Protein AF-A0A7K2MYJ4-F1 (afdb_monomer_lite)

Secondary structure (DSSP, 8-state):
-EEEEEE----GGG--TTHHHHHHHHHHHT-GGGHHHHHT-HHHHHHHS-----TTS-PPPHHHHHHHHHHHHHHHHHHS-EEEEEETGGGGS--

Foldseek 3Di:
DDEAEFELDPPDPVDDAPRRVLRRLVVLVVPPLCVVLLVVAVLSCVSVVSDDPPPPPDPDPPVVNVVSVVVSVVVVCVSDNYHYHYHPCVSNDPD

Structure (mmCIF, N/CA/C/O backbone):
data_AF-A0A7K2MYJ4-F1
#
_entry.id   AF-A0A7K2MYJ4-F1
#
loop_
_atom_site.group_PDB
_atom_site.id
_atom_site.type_symbol
_atom_site.label_atom_id
_atom_site.label_alt_id
_atom_site.label_comp_id
_atom_site.label_asym_id
_atom_site.label_entity_id
_atom_site.label_seq_id
_atom_site.pdbx_PDB_ins_code
_atom_site.Cartn_x
_atom_site.Cartn_y
_atom_site.Cartn_z
_atom_site.occupancy
_atom_site.B_iso_or_equiv
_atom_site.auth_seq_id
_atom_site.auth_comp_id
_atom_site.auth_asym_id
_atom_site.auth_atom_id
_atom_site.pdbx_PDB_model_num
ATOM 1 N N . THR A 1 1 ? -5.466 -4.485 13.402 1.00 88.19 1 THR A N 1
ATOM 2 C CA . THR A 1 1 ? -4.232 -4.283 12.629 1.00 88.19 1 THR A CA 1
ATOM 3 C C . THR A 1 1 ? -4.497 -4.651 11.195 1.00 88.19 1 THR A C 1
ATOM 5 O O . THR A 1 1 ? -5.054 -5.718 10.965 1.00 88.19 1 THR A O 1
ATOM 8 N N . THR A 1 2 ? -4.156 -3.769 10.267 1.00 95.56 2 THR A N 1
ATOM 9 C CA . THR A 1 2 ? -4.189 -4.007 8.823 1.00 95.56 2 THR A CA 1
ATOM 10 C C . THR A 1 2 ? -2.807 -4.473 8.391 1.00 95.56 2 THR A C 1
ATOM 12 O O . THR A 1 2 ? -1.810 -3.853 8.756 1.00 95.56 2 THR A O 1
ATOM 15 N N . VAL A 1 3 ? -2.743 -5.582 7.660 1.00 96.88 3 VAL A N 1
ATOM 16 C CA . VAL A 1 3 ? -1.493 -6.140 7.134 1.00 96.88 3 VAL A CA 1
ATOM 17 C C . VAL A 1 3 ? -1.550 -6.040 5.620 1.00 96.88 3 VAL A C 1
ATOM 19 O O . VAL A 1 3 ? -2.511 -6.518 5.021 1.00 96.88 3 VAL A O 1
ATOM 22 N N . LEU A 1 4 ? -0.547 -5.405 5.023 1.00 97.50 4 LEU A N 1
ATOM 23 C CA . LEU A 1 4 ? -0.429 -5.250 3.580 1.00 97.50 4 LEU A CA 1
ATOM 24 C C . LEU A 1 4 ? 0.878 -5.881 3.125 1.00 97.50 4 LEU A C 1
ATOM 26 O O . LEU A 1 4 ? 1.933 -5.598 3.693 1.00 97.50 4 LEU A O 1
ATOM 30 N N . THR A 1 5 ? 0.797 -6.695 2.082 1.00 97.44 5 THR A N 1
ATOM 31 C CA . THR A 1 5 ? 1.957 -7.324 1.457 1.00 97.44 5 THR A CA 1
ATOM 32 C C . THR A 1 5 ? 2.092 -6.797 0.041 1.00 97.44 5 THR A C 1
ATOM 34 O O . THR A 1 5 ? 1.096 -6.706 -0.675 1.00 97.44 5 THR A O 1
ATOM 37 N N . GLY A 1 6 ? 3.313 -6.448 -0.344 1.00 96.31 6 GLY A N 1
ATOM 38 C CA . GLY A 1 6 ? 3.662 -6.079 -1.708 1.00 96.31 6 GLY A CA 1
ATOM 39 C C . GLY A 1 6 ? 4.916 -6.821 -2.150 1.00 96.31 6 GLY A C 1
ATOM 40 O O . GLY A 1 6 ? 5.803 -7.077 -1.331 1.00 96.31 6 GLY A O 1
ATOM 41 N N . HIS A 1 7 ? 4.990 -7.151 -3.434 1.00 94.69 7 HIS A N 1
ATOM 42 C CA . HIS A 1 7 ? 6.014 -8.034 -3.981 1.00 94.69 7 HIS A CA 1
ATOM 43 C C . HIS A 1 7 ? 6.961 -7.269 -4.895 1.00 94.69 7 HIS A C 1
ATOM 45 O O . HIS A 1 7 ? 6.550 -6.612 -5.856 1.00 94.69 7 HIS A O 1
ATOM 51 N N . CYS A 1 8 ? 8.254 -7.354 -4.597 1.00 92.38 8 CYS A N 1
ATOM 52 C CA . CYS A 1 8 ? 9.292 -6.927 -5.519 1.00 92.38 8 CYS A CA 1
ATOM 53 C C . CYS A 1 8 ? 9.521 -8.071 -6.508 1.00 92.38 8 CYS A C 1
ATOM 55 O O . CYS A 1 8 ? 9.975 -9.144 -6.127 1.00 92.38 8 CYS A O 1
ATOM 57 N N . VAL A 1 9 ? 9.171 -7.858 -7.774 1.00 88.81 9 VAL A N 1
ATOM 58 C CA . VAL A 1 9 ? 9.239 -8.899 -8.806 1.00 88.81 9 VAL A CA 1
ATOM 59 C C . VAL A 1 9 ? 10.266 -8.538 -9.866 1.00 88.81 9 VAL A C 1
ATOM 61 O O . VAL A 1 9 ? 10.338 -7.392 -10.314 1.00 88.81 9 VAL A O 1
ATOM 64 N N . ASP A 1 10 ? 11.023 -9.538 -10.305 1.00 86.44 10 ASP A N 1
ATOM 65 C CA . ASP A 1 10 ? 11.838 -9.419 -11.506 1.00 86.44 10 ASP A CA 1
ATOM 66 C C . ASP A 1 10 ? 10.942 -9.528 -12.748 1.00 86.44 10 ASP A C 1
ATOM 68 O O . ASP A 1 10 ? 10.377 -10.582 -13.048 1.00 86.44 10 ASP A O 1
ATOM 72 N N . LEU A 1 11 ? 10.786 -8.411 -13.456 1.00 80.44 11 LEU A N 1
ATOM 73 C CA . LEU A 1 11 ? 10.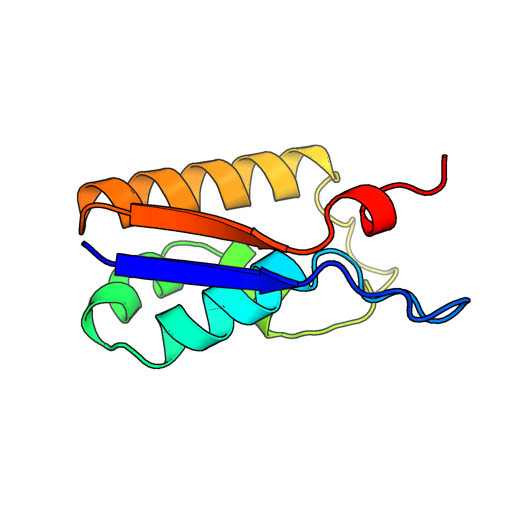063 -8.328 -14.730 1.00 80.44 11 LEU A CA 1
ATOM 74 C C . LEU A 1 11 ? 11.008 -8.047 -15.905 1.00 80.44 11 LEU A C 1
ATOM 76 O O . LEU A 1 11 ? 10.548 -7.665 -16.986 1.00 80.44 11 LEU A O 1
ATOM 80 N N . GLY A 1 12 ? 12.321 -8.206 -15.701 1.00 78.81 12 GLY A N 1
ATOM 81 C CA . GLY A 1 12 ? 13.341 -7.853 -16.681 1.00 78.81 12 GLY A CA 1
ATOM 82 C C . GLY A 1 12 ? 13.202 -6.404 -17.159 1.00 78.81 12 GLY A C 1
ATOM 83 O O . GLY A 1 12 ? 12.957 -5.487 -16.373 1.00 78.81 12 GLY A O 1
ATOM 84 N N . ASP A 1 13 ? 13.300 -6.197 -18.473 1.00 70.94 13 ASP A N 1
ATOM 85 C CA . ASP A 1 13 ? 13.349 -4.866 -19.101 1.00 70.94 13 ASP A CA 1
ATOM 86 C C . ASP A 1 13 ? 12.049 -4.043 -18.990 1.00 70.94 13 ASP A C 1
ATOM 88 O O . ASP A 1 13 ? 12.041 -2.854 -19.310 1.00 70.94 13 ASP A O 1
ATOM 92 N N . VAL A 1 14 ? 10.936 -4.650 -18.561 1.00 70.31 14 VAL A N 1
ATOM 93 C CA . VAL A 1 14 ? 9.625 -3.980 -18.465 1.00 70.31 14 VAL A CA 1
ATOM 94 C C . VAL A 1 14 ? 9.418 -3.300 -17.108 1.00 70.31 14 VAL A C 1
ATOM 96 O O . VAL A 1 14 ? 8.574 -2.414 -17.033 1.00 70.31 14 VAL A O 1
ATOM 99 N N . GLY A 1 15 ? 10.180 -3.705 -16.078 1.00 66.69 15 GLY A N 1
ATOM 100 C CA . GLY A 1 15 ? 10.147 -3.260 -14.674 1.00 66.69 15 GLY A CA 1
ATOM 101 C C . GLY A 1 15 ? 8.965 -2.379 -14.252 1.00 66.69 15 GLY A C 1
ATOM 102 O O . GLY A 1 15 ? 8.913 -1.206 -14.606 1.00 66.69 15 GLY A O 1
ATOM 103 N N . LEU A 1 16 ? 8.048 -2.895 -13.424 1.00 75.62 16 LEU A N 1
ATOM 104 C CA . LEU A 1 16 ? 6.938 -2.100 -12.882 1.00 75.62 16 LEU A CA 1
ATOM 105 C C . LEU A 1 16 ? 7.415 -1.274 -11.675 1.00 75.62 16 LEU A C 1
ATOM 107 O O . LEU A 1 16 ? 7.600 -1.829 -10.586 1.00 75.62 16 LEU A O 1
ATOM 111 N N . PRO A 1 17 ? 7.631 0.048 -11.824 1.00 80.94 17 PRO A N 1
ATOM 112 C CA . PRO A 1 17 ? 8.146 0.849 -10.731 1.00 80.94 17 PRO A CA 1
ATOM 113 C C . PRO A 1 17 ? 7.111 0.910 -9.610 1.00 80.94 17 PRO A C 1
ATOM 115 O O . PRO A 1 17 ? 5.927 1.140 -9.845 1.00 80.94 17 PRO A O 1
ATOM 118 N N . TYR A 1 18 ? 7.581 0.748 -8.374 1.00 88.00 18 TYR A N 1
ATOM 119 C CA . TYR A 1 18 ? 6.749 0.841 -7.173 1.00 88.00 18 TYR A CA 1
ATOM 120 C C . TYR A 1 18 ? 5.632 -0.213 -7.080 1.00 88.00 18 TYR A C 1
ATOM 122 O O . TYR A 1 18 ? 4.710 -0.016 -6.289 1.00 88.00 18 TYR A O 1
ATOM 130 N N . LEU A 1 19 ? 5.726 -1.337 -7.810 1.00 90.25 19 LEU A N 1
ATOM 131 C CA . LEU A 1 19 ? 4.719 -2.407 -7.785 1.00 90.25 19 LEU A CA 1
ATOM 132 C C . LEU A 1 19 ? 4.269 -2.802 -6.366 1.00 90.25 19 LEU A C 1
ATOM 134 O O . LEU A 1 19 ? 3.055 -2.776 -6.145 1.00 90.25 19 LEU A O 1
ATOM 138 N N . PRO A 1 20 ? 5.168 -3.057 -5.386 1.00 93.00 20 PRO A N 1
ATOM 139 C CA . PRO A 1 20 ? 4.740 -3.409 -4.033 1.00 93.00 20 PRO A CA 1
ATOM 140 C C . PRO A 1 20 ? 3.736 -2.410 -3.449 1.00 93.00 20 PRO A C 1
ATOM 142 O O . PRO A 1 20 ? 2.751 -2.794 -2.831 1.00 93.00 20 PRO A O 1
ATOM 145 N N . PHE A 1 21 ? 3.943 -1.115 -3.694 1.00 93.75 21 PHE A N 1
ATOM 146 C CA . PHE A 1 21 ? 3.060 -0.061 -3.204 1.00 93.75 21 PHE A CA 1
ATOM 147 C C . PHE A 1 21 ? 1.739 -0.017 -3.972 1.00 93.75 21 PHE A C 1
ATOM 149 O O . PHE A 1 21 ? 0.697 0.215 -3.366 1.00 93.75 21 PHE A O 1
ATOM 156 N N . THR A 1 22 ? 1.753 -0.265 -5.283 1.00 92.75 22 THR A N 1
ATOM 157 C CA . THR A 1 22 ? 0.514 -0.346 -6.073 1.00 92.75 22 THR A CA 1
ATOM 158 C C . THR A 1 22 ? -0.373 -1.514 -5.629 1.00 92.75 22 THR A C 1
ATOM 160 O O . THR A 1 22 ? -1.582 -1.337 -5.494 1.00 92.75 22 THR A O 1
ATOM 163 N N . GLU A 1 23 ? 0.215 -2.669 -5.297 1.00 94.69 23 GLU A N 1
ATOM 164 C CA . GLU A 1 23 ? -0.505 -3.835 -4.767 1.00 94.69 23 GLU A CA 1
ATOM 165 C C . GLU A 1 23 ? -1.142 -3.530 -3.407 1.00 94.69 23 GLU A C 1
ATOM 167 O O . GLU A 1 23 ? -2.339 -3.752 -3.204 1.00 94.69 23 GLU A O 1
ATOM 172 N N . MET A 1 24 ? -0.358 -2.954 -2.491 1.00 96.00 24 MET A N 1
ATOM 173 C CA . MET A 1 24 ? -0.831 -2.553 -1.164 1.00 96.00 24 MET A CA 1
ATOM 174 C C . MET A 1 24 ? -1.976 -1.536 -1.251 1.00 96.00 24 MET A C 1
ATOM 176 O O . MET A 1 24 ? -2.969 -1.658 -0.532 1.00 96.00 24 MET A O 1
ATOM 180 N N . LEU A 1 25 ? -1.867 -0.548 -2.144 1.00 95.06 25 LEU A N 1
ATOM 181 C CA . LEU A 1 25 ? -2.925 0.437 -2.366 1.00 95.06 25 LEU A CA 1
ATOM 182 C C . LEU A 1 25 ? -4.166 -0.184 -3.000 1.00 95.06 25 LEU A C 1
ATOM 184 O O . LEU A 1 25 ? -5.272 0.199 -2.631 1.00 95.06 25 LEU A O 1
ATOM 188 N N . GLY A 1 26 ? -4.011 -1.156 -3.901 1.00 94.50 26 GLY A N 1
ATOM 189 C CA . GLY A 1 26 ? -5.135 -1.906 -4.459 1.00 94.50 26 GLY A CA 1
ATOM 190 C C . GLY A 1 26 ? -5.915 -2.654 -3.376 1.00 94.50 26 GLY A C 1
ATOM 191 O O . GLY A 1 26 ? -7.144 -2.601 -3.347 1.00 94.50 26 GLY A O 1
ATOM 192 N N . ALA A 1 27 ? -5.207 -3.280 -2.431 1.00 95.56 27 ALA A N 1
ATOM 193 C CA . ALA A 1 27 ? -5.826 -3.934 -1.281 1.00 95.56 27 ALA A CA 1
ATOM 194 C C . ALA A 1 27 ? -6.541 -2.936 -0.351 1.00 95.56 27 ALA A C 1
ATOM 196 O O . ALA A 1 27 ? -7.653 -3.208 0.098 1.00 95.56 27 ALA A O 1
ATOM 197 N N . LEU A 1 28 ? -5.940 -1.769 -0.092 1.00 95.50 28 LEU A N 1
ATOM 198 C CA . LEU A 1 28 ? -6.562 -0.702 0.702 1.00 95.50 28 LEU A CA 1
ATOM 199 C C . LEU A 1 28 ? -7.793 -0.096 0.018 1.00 95.50 28 LEU A C 1
ATOM 201 O O . LEU A 1 28 ? -8.775 0.199 0.688 1.00 95.50 28 LEU A O 1
ATOM 205 N N . ALA A 1 29 ? -7.760 0.079 -1.304 1.00 94.56 29 ALA A N 1
ATOM 206 C CA . ALA A 1 29 ? -8.868 0.637 -2.075 1.00 94.56 29 ALA A CA 1
ATOM 207 C C . ALA A 1 29 ? -10.107 -0.273 -2.080 1.00 94.56 29 ALA A C 1
ATOM 209 O O . ALA A 1 29 ? -11.224 0.211 -2.251 1.00 94.56 29 ALA A O 1
ATOM 210 N N . ALA A 1 30 ? -9.924 -1.578 -1.863 1.00 95.00 30 ALA A N 1
ATOM 211 C CA . ALA A 1 30 ? -11.018 -2.532 -1.700 1.00 95.00 30 ALA A CA 1
ATOM 212 C C . ALA A 1 30 ? -11.700 -2.454 -0.317 1.00 95.00 30 ALA A C 1
ATOM 214 O O . ALA A 1 30 ? -12.714 -3.117 -0.096 1.00 95.00 30 ALA A O 1
ATOM 215 N N . ASP A 1 31 ? -11.159 -1.668 0.615 1.00 94.94 31 ASP A N 1
ATOM 216 C CA . ASP A 1 31 ? -11.655 -1.526 1.978 1.00 94.94 31 ASP A CA 1
ATOM 217 C C . ASP A 1 31 ? -12.166 -0.099 2.226 1.00 94.94 31 ASP A C 1
ATOM 219 O O . ASP A 1 31 ? -11.401 0.856 2.378 1.00 94.94 31 ASP A O 1
ATOM 223 N N . GLU A 1 32 ? -13.493 0.043 2.308 1.00 94.44 32 GLU A N 1
ATOM 224 C CA . GLU A 1 32 ? -14.180 1.336 2.433 1.00 94.44 32 GLU A CA 1
ATOM 225 C C . GLU A 1 32 ? -13.731 2.162 3.647 1.00 94.44 32 GLU A C 1
ATOM 227 O O . GLU A 1 32 ? -13.857 3.388 3.639 1.00 94.44 32 GLU A O 1
ATOM 232 N N . ARG A 1 33 ? -13.154 1.524 4.676 1.00 94.50 33 ARG A N 1
ATOM 233 C CA . ARG A 1 33 ? -12.614 2.218 5.856 1.00 94.50 33 ARG A CA 1
ATOM 234 C C . ARG A 1 33 ? -11.503 3.202 5.494 1.00 94.50 33 ARG A C 1
ATOM 236 O O . ARG A 1 33 ? -11.343 4.205 6.183 1.00 94.50 33 ARG A O 1
ATOM 243 N N . PHE A 1 34 ? -10.749 2.924 4.430 1.00 96.56 34 PHE A N 1
ATOM 244 C CA . PHE A 1 34 ? -9.617 3.744 3.997 1.00 96.56 34 PHE A CA 1
ATOM 245 C C . PHE A 1 34 ? -9.962 4.701 2.855 1.00 96.56 34 PHE A C 1
ATOM 247 O O . PHE A 1 34 ? -9.144 5.558 2.527 1.00 96.56 34 PHE A O 1
ATOM 254 N N . ALA A 1 35 ? -11.170 4.623 2.287 1.00 95.25 35 ALA A N 1
ATOM 255 C CA . ALA A 1 35 ? -11.588 5.486 1.184 1.00 95.25 35 ALA A CA 1
ATOM 256 C C . ALA A 1 35 ? -11.412 6.996 1.468 1.00 95.25 35 ALA A C 1
ATOM 258 O O . ALA A 1 35 ? -10.902 7.689 0.585 1.00 95.25 35 ALA A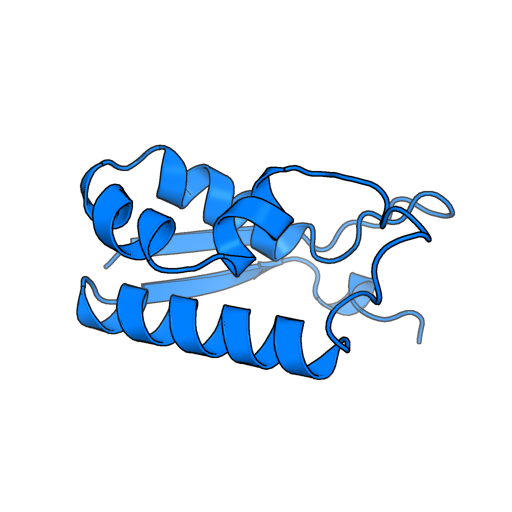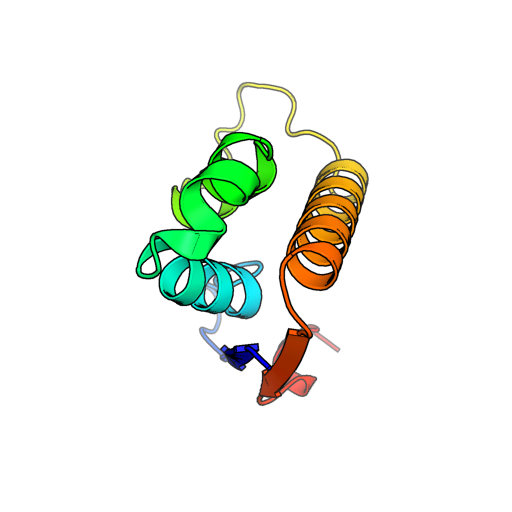 O 1
ATOM 259 N N . PRO A 1 36 ? -11.736 7.530 2.670 1.00 96.25 36 PRO A N 1
ATOM 260 C CA . PRO A 1 36 ? -11.510 8.946 2.973 1.00 96.25 36 PRO A CA 1
ATOM 261 C C . PRO A 1 36 ? -10.029 9.340 2.947 1.00 96.25 36 PRO A C 1
ATOM 263 O O . PRO A 1 36 ? -9.689 10.392 2.413 1.00 96.25 36 PRO A O 1
ATOM 266 N N . VAL A 1 37 ? -9.157 8.480 3.484 1.00 96.75 37 VAL A N 1
ATOM 267 C CA . VAL A 1 37 ? -7.708 8.717 3.516 1.00 96.75 37 VAL A CA 1
ATOM 268 C C . VAL A 1 37 ? -7.150 8.663 2.095 1.00 96.75 37 VAL A C 1
ATOM 270 O O . VAL A 1 37 ? -6.481 9.590 1.659 1.00 96.75 37 VAL A O 1
ATOM 273 N N . LEU A 1 38 ? -7.492 7.637 1.312 1.00 95.81 38 LEU A N 1
ATOM 274 C CA . LEU A 1 38 ? -7.023 7.516 -0.074 1.00 95.81 38 LEU A CA 1
ATOM 275 C C . LEU A 1 38 ? -7.450 8.710 -0.942 1.00 95.81 38 LEU A C 1
ATOM 277 O O . LEU A 1 38 ? -6.647 9.213 -1.724 1.00 95.81 38 LEU A O 1
ATOM 281 N N . ALA A 1 39 ? -8.679 9.206 -0.769 1.00 94.31 39 ALA A N 1
ATOM 282 C CA . ALA A 1 39 ? -9.180 10.374 -1.494 1.00 94.31 39 ALA A CA 1
ATOM 283 C C . ALA A 1 39 ? -8.449 11.685 -1.136 1.00 94.31 39 ALA A C 1
ATOM 285 O O . ALA A 1 39 ? -8.436 12.615 -1.941 1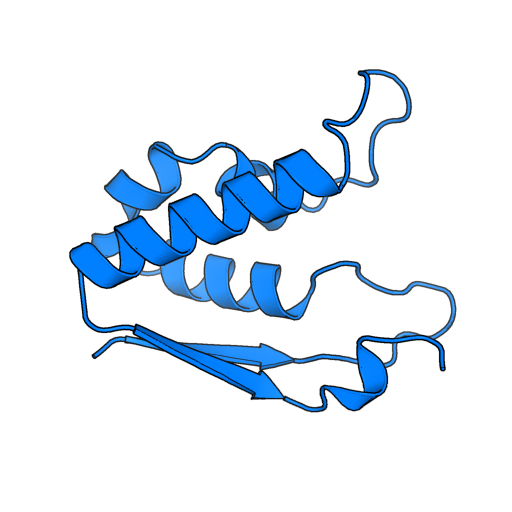.00 94.31 39 ALA A O 1
ATOM 286 N N . GLY A 1 40 ? -7.837 11.771 0.049 1.00 95.25 40 GLY A N 1
ATOM 287 C CA . GLY A 1 40 ? -7.054 12.929 0.492 1.00 95.25 40 GLY A CA 1
ATOM 288 C C . GLY A 1 40 ? -5.629 12.986 -0.071 1.00 95.25 40 GLY A C 1
ATOM 289 O O . GLY A 1 40 ? -4.951 14.002 0.085 1.00 95.25 40 GLY A O 1
ATOM 290 N N . HIS A 1 41 ? -5.169 11.924 -0.739 1.00 94.81 41 HIS A N 1
ATOM 291 C CA . HIS A 1 41 ? -3.765 11.738 -1.107 1.00 94.81 41 HIS A CA 1
ATOM 292 C C . HIS A 1 41 ? -3.588 11.530 -2.619 1.00 94.81 41 HIS A C 1
ATOM 294 O O . HIS A 1 41 ? -3.717 10.406 -3.103 1.00 94.81 41 HIS A O 1
ATOM 300 N N . PRO A 1 42 ? -3.180 12.564 -3.388 1.00 91.56 42 PRO A N 1
ATOM 301 C CA . PRO A 1 42 ? -2.981 12.463 -4.844 1.00 91.56 42 PRO A CA 1
ATOM 302 C C . PRO A 1 42 ? -1.986 11.376 -5.280 1.00 91.56 42 PRO A C 1
ATOM 304 O O . PRO A 1 42 ? -2.023 10.873 -6.402 1.00 91.56 42 PRO A O 1
ATOM 307 N N . VAL A 1 43 ? -1.070 10.994 -4.387 1.00 92.00 43 VAL A N 1
ATOM 308 C CA . VAL A 1 43 ? -0.121 9.901 -4.620 1.00 92.00 43 VAL A CA 1
ATOM 309 C C . VAL A 1 43 ? -0.809 8.537 -4.750 1.00 92.00 43 VAL A C 1
ATOM 311 O O . VAL A 1 43 ? -0.317 7.693 -5.497 1.00 92.00 43 VAL A O 1
ATOM 314 N N . ALA A 1 44 ? -1.945 8.328 -4.072 1.00 93.38 44 ALA A N 1
ATOM 315 C CA . ALA A 1 44 ? -2.713 7.092 -4.156 1.00 93.38 44 ALA A CA 1
ATOM 316 C C . ALA A 1 44 ? -3.306 6.925 -5.558 1.00 93.38 44 ALA A C 1
ATOM 318 O O . ALA A 1 44 ? -3.125 5.881 -6.178 1.00 93.38 44 ALA A O 1
ATOM 319 N N . GLU A 1 45 ? -3.925 7.981 -6.094 1.00 89.25 45 GLU A N 1
ATOM 320 C CA . GLU A 1 45 ? -4.442 8.010 -7.467 1.00 89.25 45 GLU A CA 1
ATOM 321 C C . GLU A 1 45 ? -3.326 7.759 -8.486 1.00 89.25 45 GLU A C 1
ATOM 323 O O . GLU A 1 45 ? -3.469 6.919 -9.371 1.00 89.25 45 GLU A O 1
ATOM 328 N N . ARG A 1 46 ? -2.174 8.420 -8.320 1.00 86.81 46 ARG A N 1
ATOM 329 C CA . ARG A 1 46 ? -1.016 8.237 -9.207 1.00 86.81 46 ARG A CA 1
ATOM 330 C C . ARG A 1 46 ? -0.521 6.789 -9.242 1.00 86.81 46 ARG A C 1
ATOM 332 O O . ARG A 1 46 ? -0.192 6.291 -10.315 1.00 86.81 46 ARG A O 1
ATOM 339 N N . LEU A 1 47 ? -0.413 6.139 -8.083 1.00 89.19 47 LEU A N 1
ATOM 340 C CA . LEU A 1 47 ? 0.090 4.767 -7.978 1.00 89.19 47 LEU A CA 1
ATOM 341 C C . LEU A 1 47 ? -0.950 3.731 -8.433 1.00 89.19 47 LEU A C 1
ATOM 343 O O . LEU A 1 47 ? -0.577 2.739 -9.049 1.00 89.19 47 LEU A O 1
ATOM 347 N N . LEU A 1 48 ? -2.243 3.970 -8.194 1.00 87.62 48 LEU A N 1
ATOM 348 C CA . LEU A 1 48 ? -3.333 3.102 -8.660 1.00 87.62 48 LEU A CA 1
ATOM 349 C C . LEU A 1 48 ? -3.623 3.256 -10.161 1.00 87.62 48 LEU A C 1
ATOM 351 O O . LEU A 1 48 ? -4.051 2.306 -10.810 1.00 87.62 48 LEU A O 1
ATOM 355 N N . GLY A 1 49 ? -3.396 4.448 -10.716 1.00 76.94 49 GLY A N 1
ATOM 356 C CA . GLY A 1 49 ? -3.725 4.801 -12.096 1.00 76.94 49 GLY A CA 1
ATOM 357 C C . GLY A 1 49 ? -2.779 4.244 -13.163 1.00 76.94 49 GLY A C 1
ATOM 358 O O . GLY A 1 49 ? -3.080 4.380 -14.345 1.00 76.94 49 GLY A O 1
ATOM 359 N N . GLY A 1 50 ? -1.651 3.626 -12.786 1.00 63.47 50 GLY A N 1
ATOM 360 C CA . GLY A 1 50 ? -0.811 2.828 -13.693 1.00 63.47 50 GLY A CA 1
ATOM 361 C C . GLY A 1 50 ? -0.322 3.523 -14.976 1.00 63.47 50 GLY A C 1
ATOM 362 O O . GLY A 1 50 ? -0.052 2.845 -15.965 1.00 63.47 50 GLY A O 1
ATOM 363 N N . GLY A 1 51 ? -0.224 4.853 -15.012 1.00 50.97 51 GLY A N 1
ATOM 364 C CA . GLY A 1 51 ? 0.183 5.569 -16.222 1.00 50.97 51 GLY A CA 1
ATOM 365 C C . GLY A 1 51 ? 1.706 5.565 -16.416 1.00 50.97 51 GLY A C 1
ATOM 366 O O . GLY A 1 51 ? 2.419 5.923 -15.471 1.00 50.97 51 GLY A O 1
ATOM 367 N N . PRO A 1 52 ? 2.243 5.239 -17.615 1.00 44.31 52 PRO A N 1
ATOM 368 C CA . PRO A 1 52 ? 3.610 5.627 -17.948 1.00 44.31 52 PRO A CA 1
ATOM 369 C C . PRO A 1 52 ? 3.668 7.142 -17.784 1.00 44.31 52 PRO A C 1
ATOM 371 O O . PRO A 1 52 ? 2.772 7.824 -18.276 1.00 44.31 52 PRO A O 1
ATOM 374 N N . GLY A 1 53 ? 4.663 7.645 -17.047 1.00 49.47 53 GLY A N 1
ATOM 375 C CA . GLY A 1 53 ? 4.827 9.079 -16.832 1.00 49.47 53 GLY A CA 1
ATOM 376 C C . GLY A 1 53 ? 4.703 9.796 -18.168 1.00 49.47 53 GLY A C 1
ATOM 377 O O . GLY A 1 53 ? 5.566 9.649 -19.035 1.00 49.47 53 GLY A O 1
ATOM 378 N N . ASP A 1 54 ? 3.593 10.495 -18.358 1.00 42.53 54 ASP A N 1
ATOM 379 C CA . ASP A 1 54 ? 3.367 11.315 -19.520 1.00 42.53 54 ASP A CA 1
ATOM 380 C C . ASP A 1 54 ? 4.444 12.393 -19.477 1.00 42.53 54 ASP A C 1
ATOM 382 O O . ASP A 1 54 ? 4.554 13.194 -18.552 1.00 42.53 54 ASP A O 1
ATOM 386 N N . GLY A 1 55 ? 5.340 12.345 -20.457 1.00 48.66 55 GLY A N 1
ATOM 387 C CA . GLY A 1 55 ? 6.478 13.248 -20.568 1.00 48.66 55 GLY A CA 1
ATOM 388 C C . GLY A 1 55 ? 6.088 14.694 -20.882 1.00 48.66 55 GLY A C 1
ATOM 389 O O . GLY A 1 55 ? 6.805 15.340 -21.640 1.00 48.66 55 GLY A O 1
ATOM 390 N N . THR A 1 56 ? 4.969 15.204 -20.363 1.00 45.91 56 THR A N 1
ATOM 391 C CA . THR A 1 56 ? 4.428 16.521 -20.724 1.00 45.91 56 THR A CA 1
ATOM 392 C C . THR A 1 56 ? 3.908 17.380 -19.579 1.00 45.91 56 THR A C 1
ATOM 394 O O . THR A 1 56 ? 3.741 18.570 -19.814 1.00 45.91 56 THR A O 1
ATOM 397 N N . ASP A 1 57 ? 3.793 16.884 -18.350 1.00 45.56 57 ASP A N 1
ATOM 398 C CA . ASP A 1 57 ? 3.685 17.756 -17.177 1.00 45.56 57 ASP A CA 1
ATOM 399 C C . ASP A 1 57 ? 4.811 17.404 -16.221 1.00 45.56 57 ASP A C 1
ATO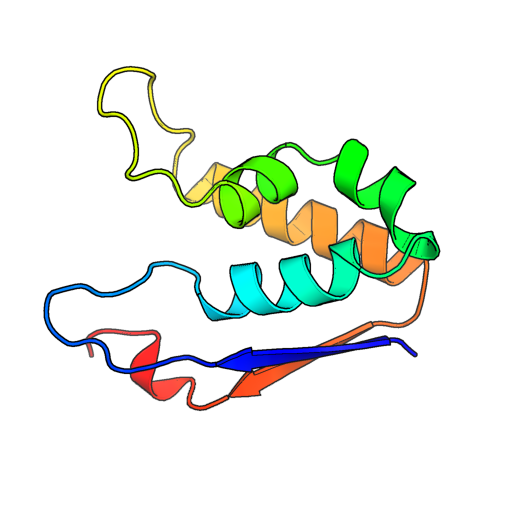M 401 O O . ASP A 1 57 ? 5.058 16.232 -15.959 1.00 45.56 57 ASP A O 1
ATOM 405 N N . ALA A 1 58 ? 5.562 18.410 -15.764 1.00 51.69 58 ALA A N 1
ATOM 406 C CA . ALA A 1 58 ? 6.749 18.233 -14.936 1.00 51.69 58 ALA A CA 1
ATOM 407 C C . ALA A 1 58 ? 6.450 17.265 -13.785 1.00 51.69 58 ALA A C 1
ATOM 409 O O . ALA A 1 58 ? 5.856 17.661 -12.778 1.00 51.69 58 ALA A O 1
ATOM 410 N N . ALA A 1 59 ? 6.838 15.994 -13.961 1.00 55.44 59 ALA A N 1
ATOM 411 C CA . ALA A 1 59 ? 6.575 14.962 -12.982 1.00 55.44 59 ALA A CA 1
ATOM 412 C C . ALA A 1 59 ? 7.083 15.500 -11.640 1.00 55.44 59 ALA A C 1
ATOM 414 O O . ALA A 1 59 ? 8.245 15.924 -11.572 1.00 55.44 59 ALA A O 1
ATOM 415 N N . PRO A 1 60 ? 6.245 15.566 -10.586 1.00 56.81 60 PRO A N 1
ATOM 416 C CA . PRO A 1 60 ? 6.739 15.918 -9.269 1.00 56.81 60 PRO A CA 1
ATOM 417 C C . PRO A 1 60 ? 7.968 15.051 -9.005 1.00 56.81 60 PRO A C 1
ATOM 419 O O . PRO A 1 60 ? 7.955 13.853 -9.304 1.00 56.81 60 PRO A O 1
ATOM 422 N N . SER A 1 61 ? 9.056 15.683 -8.555 1.00 77.94 61 SER A N 1
ATOM 423 C CA . SER A 1 61 ? 10.335 14.998 -8.385 1.00 77.94 61 SER A CA 1
ATOM 424 C C . SER A 1 61 ? 10.125 13.694 -7.614 1.00 77.94 61 SER A C 1
ATOM 426 O O . SER A 1 61 ? 9.242 13.606 -6.762 1.00 77.94 61 SER A O 1
ATOM 428 N N . ARG A 1 62 ? 10.941 12.672 -7.880 1.00 82.00 62 ARG A N 1
ATOM 429 C CA . ARG A 1 62 ? 10.903 11.392 -7.146 1.00 82.00 62 ARG A CA 1
ATOM 430 C C . ARG A 1 62 ? 10.836 11.587 -5.620 1.00 82.00 62 ARG A C 1
ATOM 432 O O . ARG A 1 62 ? 10.191 10.809 -4.932 1.00 82.00 62 ARG A O 1
ATOM 439 N N . LEU A 1 63 ? 11.426 12.674 -5.117 1.00 87.94 63 LEU A N 1
ATOM 440 C CA . LEU A 1 63 ? 11.297 13.122 -3.733 1.00 87.94 63 LEU A CA 1
ATOM 441 C C . LEU A 1 63 ? 9.844 13.424 -3.320 1.00 87.94 63 LEU A C 1
ATOM 443 O O . LEU A 1 63 ? 9.393 12.881 -2.322 1.00 87.94 63 LEU A O 1
ATOM 447 N N . ARG A 1 64 ? 9.085 14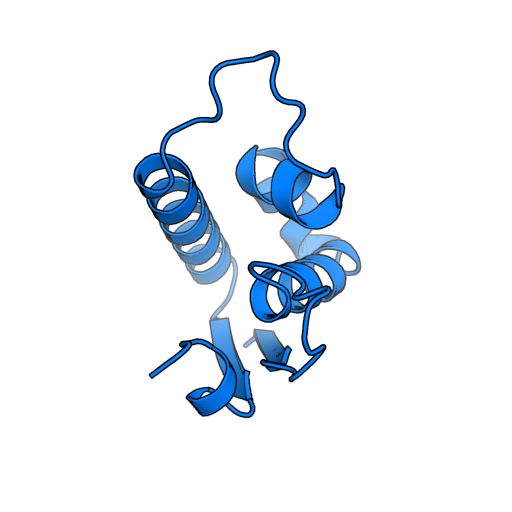.212 -4.091 1.00 88.06 64 ARG A N 1
ATOM 448 C CA . ARG A 1 64 ? 7.662 14.490 -3.808 1.00 88.06 64 ARG A CA 1
ATOM 449 C C . ARG A 1 64 ? 6.801 13.231 -3.822 1.00 88.06 64 ARG A C 1
ATOM 451 O O . ARG A 1 64 ? 5.848 13.138 -3.056 1.00 88.06 64 ARG A O 1
ATOM 458 N N . LEU A 1 65 ? 7.121 12.266 -4.689 1.00 88.62 65 LEU A N 1
ATOM 459 C CA . LEU A 1 65 ? 6.454 10.963 -4.668 1.00 88.62 65 LEU A CA 1
ATOM 460 C C . LEU A 1 65 ? 6.692 10.265 -3.323 1.00 88.62 65 LEU A C 1
ATOM 462 O O . LEU A 1 65 ? 5.742 9.806 -2.698 1.00 88.62 65 LEU A O 1
ATOM 466 N N . PHE A 1 66 ? 7.944 10.220 -2.865 1.00 90.75 66 PHE A N 1
ATOM 467 C CA . PHE A 1 66 ? 8.303 9.609 -1.586 1.00 90.75 66 PHE A CA 1
ATOM 468 C C . PHE A 1 66 ? 7.667 10.321 -0.393 1.00 90.75 66 PHE A C 1
ATOM 470 O O . PHE A 1 66 ? 7.139 9.657 0.493 1.00 90.75 66 PHE A O 1
ATOM 477 N N . GLU A 1 67 ? 7.664 11.653 -0.393 1.00 94.50 67 GLU A N 1
ATOM 478 C CA . GLU A 1 67 ? 6.987 12.460 0.625 1.00 94.50 67 GLU A CA 1
ATOM 479 C C . GLU A 1 67 ? 5.482 12.172 0.654 1.00 94.50 67 GLU A C 1
ATOM 481 O O . GLU A 1 67 ? 4.921 11.963 1.726 1.00 94.50 67 GLU A O 1
ATOM 486 N N . GLY A 1 68 ? 4.844 12.088 -0.518 1.00 94.94 68 GLY A N 1
ATOM 487 C CA . GLY A 1 68 ? 3.436 11.721 -0.635 1.00 94.94 68 GLY A CA 1
ATOM 488 C C . GLY A 1 68 ? 3.151 10.332 -0.065 1.00 94.94 68 GLY A C 1
ATOM 489 O O . GLY A 1 68 ? 2.248 10.185 0.752 1.00 94.94 68 GLY A O 1
ATOM 490 N N . VAL A 1 69 ? 3.932 9.316 -0.452 1.00 95.00 69 VAL A N 1
ATOM 491 C CA . VAL A 1 69 ? 3.772 7.948 0.073 1.00 95.00 69 VAL A CA 1
ATOM 492 C C . VAL A 1 69 ? 3.960 7.922 1.590 1.00 95.00 69 VAL A C 1
ATOM 494 O O . VAL A 1 69 ? 3.160 7.308 2.289 1.00 95.00 69 VAL A O 1
ATOM 497 N N . ALA A 1 70 ? 4.978 8.607 2.116 1.00 96.25 70 ALA A N 1
ATOM 498 C CA . ALA A 1 70 ? 5.221 8.670 3.553 1.00 96.25 70 ALA A CA 1
ATOM 499 C C . ALA A 1 70 ? 4.052 9.324 4.310 1.00 96.25 70 ALA A C 1
ATOM 501 O O . ALA A 1 70 ? 3.624 8.796 5.335 1.00 96.25 70 ALA A O 1
ATOM 502 N N . ALA A 1 71 ? 3.509 10.431 3.792 1.00 97.69 71 ALA A N 1
ATOM 503 C CA . ALA A 1 71 ? 2.358 11.110 4.382 1.00 97.69 71 ALA A CA 1
ATOM 504 C C . ALA A 1 71 ? 1.099 10.227 4.368 1.00 97.69 71 ALA A C 1
ATOM 506 O O . ALA A 1 71 ? 0.413 10.122 5.383 1.00 97.69 71 ALA A O 1
ATOM 507 N N . LEU A 1 72 ? 0.837 9.544 3.251 1.00 97.31 72 LEU A N 1
ATOM 508 C CA . LEU A 1 72 ? -0.277 8.607 3.130 1.00 97.31 72 LEU A CA 1
ATOM 509 C C . LEU A 1 72 ? -0.162 7.458 4.139 1.00 97.31 72 LEU A C 1
ATOM 511 O O . LEU A 1 72 ? -1.120 7.153 4.843 1.00 97.31 72 LEU A O 1
ATOM 515 N N . LEU A 1 73 ? 1.011 6.828 4.239 1.00 96.62 73 LEU A N 1
ATOM 516 C CA . LEU A 1 73 ? 1.236 5.730 5.181 1.00 96.62 73 LEU A CA 1
ATOM 517 C C . LEU A 1 73 ? 1.085 6.174 6.641 1.00 96.62 73 LEU A C 1
ATOM 519 O O . LEU A 1 73 ? 0.571 5.403 7.449 1.00 96.62 73 LEU A O 1
ATOM 523 N N . ALA A 1 74 ? 1.501 7.399 6.974 1.00 97.44 74 ALA A N 1
ATOM 524 C CA . ALA A 1 74 ? 1.306 7.963 8.305 1.00 97.44 74 ALA A CA 1
ATOM 525 C C . ALA A 1 74 ? -0.187 8.125 8.636 1.00 97.44 74 ALA A C 1
ATOM 527 O O . ALA A 1 74 ? -0.634 7.648 9.676 1.00 97.44 74 ALA A O 1
ATOM 528 N N . GLU A 1 75 ? -0.976 8.704 7.729 1.00 97.94 75 GLU A N 1
ATOM 529 C CA . GLU A 1 75 ? -2.415 8.897 7.953 1.00 97.94 75 GLU A CA 1
ATOM 530 C C . GLU A 1 75 ? -3.185 7.564 8.002 1.00 97.94 75 GLU A C 1
ATOM 532 O O . GLU A 1 75 ? -4.085 7.380 8.822 1.00 97.94 75 GLU A O 1
ATOM 537 N N . LEU A 1 76 ? -2.788 6.582 7.186 1.00 97.00 76 LEU A N 1
ATOM 538 C CA . LEU A 1 76 ? -3.327 5.221 7.265 1.00 97.00 76 LEU A CA 1
ATOM 539 C C . LEU A 1 76 ? -3.024 4.562 8.618 1.00 97.00 76 LEU A C 1
ATOM 541 O O . LEU A 1 76 ? -3.892 3.884 9.171 1.00 97.00 76 LEU A O 1
ATOM 545 N N . ALA A 1 77 ? -1.814 4.762 9.151 1.00 96.44 77 ALA A N 1
ATOM 546 C CA . ALA A 1 77 ? -1.404 4.226 10.446 1.00 96.44 77 ALA A CA 1
ATOM 547 C C . ALA A 1 77 ? -2.146 4.884 11.625 1.00 96.44 77 ALA A C 1
ATOM 549 O O . ALA A 1 77 ? -2.422 4.207 12.619 1.00 96.44 77 ALA A O 1
ATOM 550 N N . ASP A 1 78 ? -2.511 6.163 11.499 1.00 96.62 78 ASP A N 1
ATOM 551 C CA . ASP A 1 78 ? -3.366 6.863 12.465 1.00 96.62 78 ASP A CA 1
ATOM 552 C C . ASP A 1 78 ? -4.807 6.326 12.442 1.00 96.62 78 ASP A C 1
ATOM 554 O O . ASP A 1 78 ? -5.441 6.187 13.491 1.00 96.62 78 ASP A O 1
ATOM 558 N N . ALA A 1 79 ? -5.323 5.972 11.259 1.00 94.81 79 ALA A N 1
ATOM 559 C CA . ALA A 1 79 ? -6.655 5.387 11.113 1.00 94.81 79 ALA A CA 1
ATOM 560 C C . ALA A 1 79 ? -6.736 3.950 11.664 1.00 94.81 79 ALA A C 1
ATOM 562 O O . ALA A 1 79 ? -7.746 3.563 12.262 1.00 94.81 79 ALA A O 1
ATOM 563 N N . ALA A 1 80 ? -5.689 3.141 11.469 1.00 93.56 80 ALA A N 1
ATOM 564 C CA . ALA A 1 80 ? -5.589 1.793 12.020 1.00 93.56 80 ALA A CA 1
ATOM 565 C C . ALA A 1 80 ? -4.126 1.319 12.117 1.00 93.56 80 ALA A C 1
ATOM 567 O O . ALA A 1 80 ? -3.342 1.592 11.213 1.00 93.56 80 ALA A O 1
ATOM 568 N N . PRO A 1 81 ? -3.756 0.492 13.122 1.00 96.69 81 PRO A N 1
ATOM 569 C CA . PRO A 1 81 ? -2.409 -0.074 13.201 1.00 96.69 81 PRO A CA 1
ATOM 570 C C . PRO A 1 81 ? -2.026 -0.805 11.911 1.00 96.69 81 PRO A C 1
ATOM 572 O O . PRO A 1 81 ? -2.737 -1.732 11.510 1.00 96.69 81 PRO A O 1
ATOM 575 N N . LEU A 1 82 ? -0.906 -0.414 11.303 1.00 96.44 82 LEU A N 1
ATOM 576 C CA . LEU A 1 82 ? -0.472 -0.864 9.982 1.00 96.44 82 LEU A CA 1
ATOM 577 C C . LEU A 1 82 ? 0.806 -1.713 10.069 1.00 96.44 82 LEU A C 1
ATOM 579 O O . LEU A 1 82 ? 1.765 -1.330 10.735 1.00 96.44 82 LEU A O 1
ATOM 583 N N . LEU A 1 83 ? 0.825 -2.851 9.373 1.00 97.56 83 LEU A N 1
ATOM 584 C CA . LEU A 1 83 ? 2.018 -3.663 9.122 1.00 97.56 83 LEU A CA 1
ATOM 585 C C . LEU A 1 83 ? 2.234 -3.771 7.610 1.00 97.56 83 LEU A C 1
ATOM 587 O O . LEU A 1 83 ? 1.353 -4.252 6.899 1.00 97.56 83 LEU A O 1
ATOM 591 N N . LEU A 1 84 ? 3.408 -3.350 7.142 1.00 96.69 84 LEU A N 1
ATOM 592 C CA . LEU A 1 84 ? 3.827 -3.470 5.746 1.00 96.69 84 LEU A CA 1
ATOM 593 C C . LEU A 1 84 ? 4.831 -4.614 5.609 1.00 96.69 84 LEU A C 1
ATOM 595 O O . LEU A 1 84 ? 5.837 -4.642 6.318 1.00 96.69 84 LEU A O 1
ATOM 599 N N . VAL A 1 85 ? 4.566 -5.530 4.685 1.00 97.75 85 VAL A N 1
ATOM 600 C CA . VAL A 1 85 ? 5.457 -6.631 4.319 1.00 97.75 85 VAL A CA 1
ATOM 601 C C . VAL A 1 85 ? 5.912 -6.410 2.882 1.00 97.75 85 VAL A C 1
ATOM 603 O O . VAL A 1 85 ? 5.090 -6.328 1.972 1.00 97.75 85 VAL A O 1
ATOM 606 N N . LEU A 1 86 ? 7.222 -6.281 2.688 1.00 96.06 86 LEU A N 1
ATOM 607 C CA . LEU A 1 86 ? 7.842 -6.193 1.369 1.00 96.06 86 LEU A CA 1
ATOM 608 C C . LEU A 1 86 ? 8.558 -7.510 1.094 1.00 96.06 86 LEU A C 1
ATOM 610 O O . LEU A 1 86 ? 9.562 -7.811 1.740 1.00 96.06 86 LEU A O 1
ATOM 614 N N . GLU A 1 87 ? 8.018 -8.282 0.160 1.00 96.38 87 GLU A N 1
ATOM 615 C CA . GLU A 1 87 ? 8.585 -9.563 -0.253 1.00 96.38 87 GLU A CA 1
ATOM 616 C C . GLU A 1 87 ? 9.678 -9.360 -1.300 1.00 96.38 87 GLU A C 1
ATOM 618 O O . GLU A 1 87 ? 9.622 -8.433 -2.112 1.00 96.38 87 GLU A O 1
ATOM 623 N N . ASP A 1 88 ? 10.684 -10.233 -1.251 1.00 94.06 88 ASP A N 1
ATOM 624 C CA . ASP A 1 88 ? 11.787 -10.290 -2.211 1.00 94.06 88 ASP A CA 1
ATOM 625 C C . ASP A 1 88 ? 12.495 -8.943 -2.460 1.00 94.06 88 ASP A C 1
ATOM 627 O O . ASP A 1 88 ? 12.867 -8.603 -3.581 1.00 94.06 88 ASP A O 1
ATOM 631 N N . LEU A 1 89 ? 12.744 -8.173 -1.391 1.00 91.94 89 LEU A N 1
ATOM 632 C CA . LEU A 1 89 ? 13.316 -6.815 -1.452 1.00 91.94 89 LEU A CA 1
ATOM 633 C C . LEU A 1 89 ? 14.624 -6.701 -2.261 1.00 91.94 89 LEU A C 1
ATOM 635 O O . LEU A 1 89 ? 14.952 -5.619 -2.739 1.00 91.94 89 LEU A O 1
ATOM 639 N N . HIS A 1 90 ? 15.354 -7.801 -2.448 1.00 90.25 90 HIS A N 1
ATOM 640 C CA . HIS A 1 90 ? 16.542 -7.847 -3.299 1.00 90.25 90 HIS A CA 1
ATOM 641 C C . HIS A 1 90 ? 16.259 -7.490 -4.769 1.00 90.25 90 HIS A C 1
ATOM 643 O O . HIS A 1 90 ? 17.161 -6.994 -5.431 1.00 90.25 90 HIS A O 1
ATOM 649 N N . TRP A 1 91 ? 15.026 -7.657 -5.262 1.00 89.88 91 TRP A N 1
ATOM 650 C CA . TRP A 1 91 ? 14.620 -7.214 -6.603 1.00 89.88 91 TRP A CA 1
ATOM 651 C C . TRP A 1 91 ? 14.265 -5.721 -6.690 1.00 89.88 91 TRP A C 1
ATOM 653 O O . TRP A 1 91 ? 13.992 -5.216 -7.775 1.00 89.88 91 TRP A O 1
ATOM 663 N N . ALA A 1 92 ? 14.230 -4.990 -5.569 1.00 85.75 92 ALA A N 1
ATOM 664 C CA . ALA A 1 92 ? 13.851 -3.573 -5.559 1.00 85.75 92 ALA A CA 1
ATOM 665 C C . ALA A 1 92 ? 14.969 -2.622 -6.021 1.00 85.75 92 ALA A C 1
ATOM 667 O O . ALA A 1 92 ? 14.709 -1.435 -6.240 1.00 85.75 92 ALA A O 1
ATOM 668 N N . ASP A 1 93 ? 16.198 -3.120 -6.141 1.00 79.88 93 ASP A N 1
ATOM 669 C CA . ASP A 1 93 ? 17.368 -2.366 -6.581 1.00 79.88 93 ASP A CA 1
ATOM 670 C C . ASP A 1 93 ? 18.109 -3.122 -7.692 1.00 79.88 93 ASP A C 1
ATOM 672 O O . ASP A 1 93 ? 18.061 -4.346 -7.754 1.00 79.88 93 ASP A O 1
ATOM 676 N N . GLN A 1 94 ? 18.789 -2.388 -8.574 1.00 66.25 94 GLN A N 1
ATOM 677 C CA . GLN A 1 94 ? 19.530 -2.957 -9.712 1.00 66.25 94 GLN A CA 1
ATOM 678 C C . GLN A 1 94 ? 21.010 -3.256 -9.380 1.00 66.25 94 GLN A C 1
ATOM 680 O O . GLN A 1 94 ? 21.851 -3.214 -10.279 1.00 66.25 94 GLN A O 1
ATOM 685 N N . SER A 1 95 ? 21.340 -3.480 -8.101 1.00 60.06 95 SER A N 1
ATOM 686 C CA . SER A 1 95 ? 22.720 -3.688 -7.617 1.00 60.06 95 SER A CA 1
ATOM 687 C C . SER A 1 95 ? 23.324 -5.043 -7.985 1.00 60.06 95 SER A C 1
ATOM 689 O O . SER A 1 95 ? 22.590 -6.054 -7.974 1.00 60.06 95 SER A O 1
#

pLDDT: mean 86.15, std 15.13, range [42.53, 97.94]

Sequence (95 aa):
TTVLTGHCVDLGDVGLPYLPFTEMLGALAADERFAPVLAGHPVAERLLGGGPGDGTDAAPSRLRLFEGVAALLAELADAAPLLLVLEDLHWADQS

Radius of gyration: 13.72 Å; chains: 1; bounding box: 37×28×34 Å